Protein AF-A0A3D5YIK4-F1 (afdb_monomer)

Foldseek 3Di:
DLQLDLVVQLVVLVVCVVVVHFPLVLLVVLLVLLCAWQNPQDPCLNVLSVVLSVVCVVPPPDVSSVSSSVSSNVSSPHDTDRVSVVVVVVVVVCCVVVPDDDDDQVPDDDQDPVNVPD

pLDDT: mean 91.27, std 10.56, range [52.0, 98.12]

Mean predicted aligned error: 6.18 Å

Solvent-accessible surface area (backbone atoms only — not comparable to full-atom values): 6650 Å² total; per-residue (Å²): 55,92,86,45,41,30,68,66,38,43,53,50,52,52,53,41,51,76,69,69,50,58,67,66,59,55,34,54,52,52,34,49,43,25,46,38,45,19,19,85,65,40,72,58,46,44,54,53,31,51,53,40,39,53,47,34,72,72,66,32,84,79,75,28,57,60,51,55,41,53,50,41,43,48,58,9,71,47,57,73,31,44,62,60,44,52,51,55,52,52,54,53,50,46,45,72,72,66,53,88,70,80,80,58,70,94,76,46,86,77,75,51,87,89,50,76,91,115

Radius of gyration: 20.59 Å; Cα contacts (8 Å, |Δi|>4): 119; chains: 1; bounding box: 53×34×49 Å

Sequence (118 aa):
MRDSNGDAACYRIQRMLAGGEDPLYIARRLLRFASEDIGPADNNALLLANQVYDAVSKVGMPECDIFLIQLALYLAKAPKNNITYKISLETKADIQKYGNLPVPMDIRNAPTKFMEGL

Secondary structure (DSSP, 8-state):
-TTS-SHHHHHHHHHHHHTT--HHHHHHHHHHHIIIIIGGG-THHHHHHHHHHHHHHHH-TTTTHHHHHHHHHHHHHSPP--HHHHHHHHHHHHHHHH-SPPPPGGGSSS--GGGTT-

Nearest PDB structures (foldseek):
  3pvs-assembly1_D  TM=9.529E-01  e=1.182E-07  Escherichia coli
  3pvs-assembly1_C  TM=9.510E-01  e=2.609E-07  Escherichia coli
  3pvs-assembly1_B  TM=9.489E-01  e=6.825E-07  Escherichia coli
  3pvs-assembly1_A  TM=9.412E-01  e=6.450E-07  Escherichia coli
  3bge-assembly1_A  TM=9.066E-01  e=5.443E-07  Haemophilus influenzae 86-028NP

Structure (mmCIF, N/CA/C/O backbone):
data_AF-A0A3D5YIK4-F1
#
_entry.id   AF-A0A3D5YIK4-F1
#
loop_
_atom_site.group_PDB
_atom_site.id
_atom_site.type_symbol
_atom_site.label_atom_id
_atom_site.label_alt_id
_atom_site.label_comp_id
_atom_site.label_asym_id
_atom_site.label_entity_id
_atom_site.label_seq_id
_atom_site.pdbx_PDB_ins_code
_atom_site.Cartn_x
_atom_site.Cartn_y
_atom_site.Cartn_z
_atom_site.occupancy
_atom_site.B_iso_or_equiv
_atom_site.auth_seq_id
_atom_site.auth_comp_id
_atom_site.auth_asym_id
_atom_site.auth_atom_id
_atom_site.pdbx_PDB_model_num
ATOM 1 N N . MET A 1 1 ? 10.299 -7.581 2.320 1.00 64.81 1 MET A N 1
ATOM 2 C CA . MET A 1 1 ? 9.690 -6.316 2.800 1.00 64.81 1 MET A CA 1
ATOM 3 C C . MET A 1 1 ? 9.245 -6.398 4.252 1.00 64.81 1 MET A C 1
ATOM 5 O O . MET A 1 1 ? 9.749 -5.599 5.025 1.00 64.81 1 MET A O 1
ATOM 9 N N . ARG A 1 2 ? 8.355 -7.327 4.649 1.00 73.56 2 ARG A N 1
ATOM 10 C CA . ARG A 1 2 ? 7.923 -7.458 6.059 1.00 73.56 2 ARG A CA 1
ATOM 11 C C . ARG A 1 2 ? 9.090 -7.797 6.996 1.00 73.56 2 ARG A C 1
ATOM 13 O O . ARG A 1 2 ? 9.306 -7.078 7.958 1.00 73.56 2 ARG A O 1
ATOM 20 N N . ASP A 1 3 ? 9.931 -8.752 6.601 1.00 81.06 3 ASP A N 1
ATOM 21 C CA . ASP A 1 3 ? 11.166 -9.107 7.327 1.00 81.06 3 ASP A CA 1
ATOM 22 C C . ASP A 1 3 ? 12.352 -8.182 6.991 1.00 81.06 3 ASP A C 1
ATOM 24 O O . ASP A 1 3 ? 13.509 -8.584 7.066 1.00 81.06 3 ASP A O 1
ATOM 28 N N . SER A 1 4 ? 12.076 -6.972 6.491 1.00 82.69 4 SER A N 1
ATOM 29 C CA . SER A 1 4 ? 13.069 -5.958 6.091 1.00 82.69 4 SER A CA 1
ATOM 30 C C . SER A 1 4 ? 14.127 -6.397 5.064 1.00 82.69 4 SER A C 1
ATOM 32 O O . SER A 1 4 ? 15.053 -5.651 4.765 1.00 82.69 4 SER A O 1
ATOM 34 N N . ASN A 1 5 ? 13.964 -7.564 4.437 1.00 89.44 5 ASN A N 1
ATOM 35 C CA . ASN A 1 5 ? 14.805 -7.993 3.324 1.00 89.44 5 ASN A CA 1
ATOM 36 C C . ASN A 1 5 ? 14.349 -7.310 2.018 1.00 89.44 5 ASN A C 1
ATOM 38 O O . ASN A 1 5 ? 13.257 -7.602 1.503 1.00 89.44 5 ASN A O 1
ATOM 42 N N . GLY A 1 6 ? 15.160 -6.359 1.543 1.00 90.50 6 GLY A N 1
ATOM 43 C CA . GLY A 1 6 ? 14.956 -5.619 0.295 1.00 90.50 6 GLY A CA 1
ATOM 44 C C . GLY A 1 6 ? 15.300 -6.443 -0.944 1.00 90.50 6 GLY A C 1
ATOM 45 O O . GLY A 1 6 ? 14.509 -6.475 -1.882 1.00 90.50 6 GLY A O 1
ATOM 46 N N . ASP A 1 7 ? 16.397 -7.197 -0.914 1.00 91.94 7 ASP A N 1
ATOM 47 C CA . ASP A 1 7 ? 16.868 -7.991 -2.057 1.00 91.94 7 ASP A CA 1
ATOM 48 C C . ASP A 1 7 ? 15.838 -9.046 -2.478 1.00 91.94 7 ASP A C 1
ATOM 50 O O . ASP A 1 7 ? 15.476 -9.161 -3.651 1.00 91.94 7 ASP A O 1
ATOM 54 N N . ALA A 1 8 ? 15.270 -9.759 -1.501 1.00 93.06 8 ALA A N 1
ATOM 55 C CA . ALA A 1 8 ? 14.208 -10.731 -1.741 1.00 93.06 8 ALA A CA 1
ATOM 56 C C . ALA A 1 8 ? 12.930 -10.082 -2.306 1.00 93.06 8 ALA A C 1
ATOM 58 O O . ALA A 1 8 ? 12.184 -10.724 -3.050 1.00 93.06 8 ALA A O 1
ATOM 59 N N . ALA A 1 9 ? 12.656 -8.820 -1.955 1.00 93.94 9 ALA A N 1
ATOM 60 C CA . ALA A 1 9 ? 11.519 -8.080 -2.494 1.00 93.94 9 ALA A CA 1
ATOM 61 C C . ALA A 1 9 ? 11.745 -7.710 -3.964 1.00 93.94 9 ALA A C 1
ATOM 63 O O . ALA A 1 9 ? 10.887 -7.999 -4.796 1.00 93.94 9 ALA A O 1
ATOM 64 N N . CYS A 1 10 ? 12.916 -7.154 -4.284 1.00 95.12 10 CYS A N 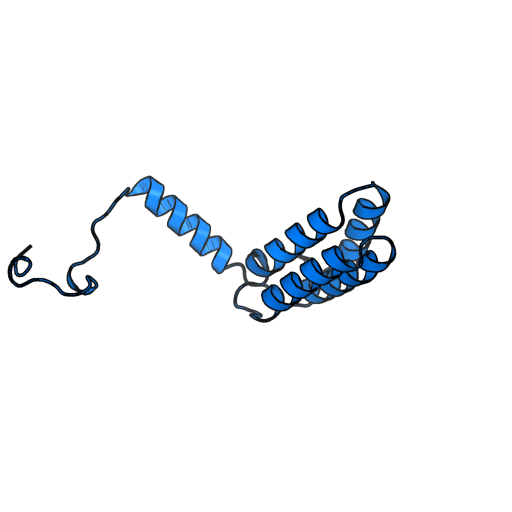1
ATOM 65 C CA . CYS A 1 10 ? 13.308 -6.812 -5.650 1.00 95.12 10 CYS A CA 1
ATOM 66 C C . CYS A 1 10 ? 13.294 -8.045 -6.558 1.00 95.12 10 CYS A C 1
ATOM 68 O O . CYS A 1 10 ? 12.717 -8.008 -7.644 1.00 95.12 10 CYS A O 1
ATOM 70 N N . TYR A 1 11 ? 13.840 -9.169 -6.079 1.00 95.50 11 TYR A N 1
ATOM 71 C CA . TYR A 1 11 ? 13.818 -10.432 -6.813 1.00 95.50 11 TYR A CA 1
ATOM 72 C C . TYR A 1 11 ? 12.390 -10.894 -7.130 1.00 95.50 11 TYR A C 1
ATOM 74 O O . TYR A 1 11 ? 12.091 -11.271 -8.262 1.00 95.50 11 TYR A O 1
ATOM 82 N N . ARG A 1 12 ? 11.477 -10.839 -6.150 1.00 94.62 12 ARG A N 1
ATOM 83 C CA . ARG A 1 12 ? 10.073 -11.222 -6.357 1.00 94.62 12 ARG A CA 1
ATOM 84 C C . ARG A 1 12 ? 9.356 -10.312 -7.350 1.00 94.62 12 ARG A C 1
ATOM 86 O O . ARG A 1 12 ? 8.617 -10.829 -8.180 1.00 94.62 12 ARG A O 1
ATOM 93 N N . ILE A 1 13 ? 9.588 -9.002 -7.290 1.00 95.81 13 ILE A N 1
ATOM 94 C CA . ILE A 1 13 ? 9.007 -8.043 -8.241 1.00 95.81 13 ILE A CA 1
ATOM 95 C C . ILE A 1 13 ? 9.467 -8.365 -9.659 1.00 95.81 13 ILE A C 1
ATOM 97 O O . ILE A 1 13 ? 8.627 -8.539 -10.537 1.00 95.81 13 ILE A O 1
ATOM 101 N N . GLN A 1 14 ? 10.773 -8.549 -9.867 1.00 96.62 14 GLN A N 1
ATOM 102 C CA . GLN A 1 14 ? 11.290 -8.884 -11.193 1.00 96.62 14 GLN A CA 1
ATOM 103 C C . GLN A 1 14 ? 10.769 -10.235 -11.699 1.00 96.62 14 GLN A C 1
ATOM 105 O O . GLN A 1 14 ? 10.437 -10.378 -12.872 1.00 96.62 14 GLN A O 1
ATOM 110 N N . ARG A 1 15 ? 10.604 -11.226 -10.812 1.00 96.88 15 ARG A N 1
ATOM 111 C CA . ARG A 1 15 ? 9.970 -12.507 -11.165 1.00 96.88 15 ARG A CA 1
ATOM 112 C C . ARG A 1 15 ? 8.504 -12.358 -11.573 1.00 96.88 15 ARG A C 1
ATOM 114 O O . ARG A 1 15 ? 8.076 -13.079 -12.467 1.00 96.88 15 ARG A O 1
ATOM 121 N N . MET A 1 16 ? 7.748 -11.467 -10.932 1.00 96.06 16 MET A N 1
ATOM 122 C CA . MET A 1 16 ? 6.359 -11.184 -11.308 1.00 96.06 16 MET A CA 1
ATOM 123 C C . MET A 1 16 ? 6.288 -10.499 -12.676 1.00 96.06 16 MET A C 1
ATOM 125 O O . MET A 1 16 ? 5.542 -10.956 -13.536 1.00 96.06 16 MET A O 1
ATOM 129 N N . LEU A 1 17 ? 7.119 -9.478 -12.907 1.00 96.19 17 LEU A N 1
ATOM 130 C CA . LEU A 1 17 ? 7.187 -8.772 -14.192 1.00 96.19 17 LEU A CA 1
ATOM 131 C C . LEU A 1 17 ? 7.587 -9.713 -15.337 1.00 96.19 17 LEU A C 1
ATOM 133 O O . LEU A 1 17 ? 6.920 -9.755 -16.366 1.00 96.19 17 LEU A O 1
ATOM 137 N N . ALA A 1 18 ? 8.614 -10.543 -15.133 1.00 96.31 18 ALA A N 1
ATOM 138 C CA . ALA A 1 18 ? 9.019 -11.559 -16.106 1.00 96.31 18 ALA A CA 1
ATOM 139 C C . ALA A 1 18 ? 7.938 -12.631 -16.343 1.00 96.31 18 ALA A C 1
ATOM 141 O O . ALA A 1 18 ? 7.903 -13.249 -17.404 1.00 96.31 18 ALA A O 1
ATOM 142 N N . GLY A 1 19 ? 7.061 -12.857 -15.361 1.00 96.06 19 GLY A N 1
ATOM 143 C CA . GLY A 1 19 ? 5.902 -13.742 -15.470 1.00 96.06 19 GLY A CA 1
ATOM 144 C C . GLY A 1 19 ? 4.709 -13.137 -16.217 1.00 96.06 19 GLY A C 1
ATOM 145 O O . GLY A 1 19 ? 3.707 -13.828 -16.375 1.00 96.06 19 GLY A O 1
ATOM 146 N N . GLY A 1 20 ? 4.798 -11.881 -16.668 1.00 94.25 20 GLY A N 1
ATOM 147 C CA . GLY A 1 20 ? 3.720 -11.186 -17.376 1.00 94.25 20 GLY A CA 1
ATOM 148 C C . GLY A 1 20 ? 2.655 -10.572 -16.464 1.00 94.25 20 GLY A C 1
ATOM 149 O O . GLY A 1 20 ? 1.571 -10.242 -16.940 1.00 94.25 20 GLY A O 1
ATOM 150 N N . GLU A 1 21 ? 2.934 -10.424 -15.165 1.00 96.38 21 GLU A N 1
ATOM 151 C CA . GLU A 1 21 ? 2.038 -9.712 -14.249 1.00 96.38 21 GLU A CA 1
ATOM 152 C C . GLU A 1 21 ? 1.954 -8.221 -14.594 1.00 96.38 21 GLU A C 1
ATOM 154 O O . GLU A 1 21 ? 2.946 -7.589 -14.960 1.00 96.38 21 GLU A O 1
ATOM 159 N N . ASP A 1 22 ? 0.769 -7.641 -14.401 1.00 96.44 22 ASP A N 1
ATOM 160 C CA . ASP A 1 22 ? 0.533 -6.208 -14.583 1.00 96.44 22 ASP A CA 1
ATOM 161 C C . ASP A 1 22 ? 1.384 -5.385 -13.581 1.00 96.44 22 ASP A C 1
ATOM 163 O O . ASP A 1 22 ? 1.237 -5.549 -12.362 1.00 96.44 22 ASP A O 1
ATOM 167 N N . PRO A 1 23 ? 2.242 -4.451 -14.037 1.00 96.69 23 PRO A N 1
ATOM 168 C CA . PRO A 1 23 ? 3.008 -3.569 -13.156 1.00 96.69 23 PRO A CA 1
ATOM 169 C C . PRO A 1 23 ? 2.129 -2.781 -12.178 1.00 96.69 23 PRO A C 1
ATOM 171 O O . PRO A 1 23 ? 2.510 -2.577 -11.020 1.00 96.69 23 PRO A O 1
ATOM 174 N N . LEU A 1 24 ? 0.922 -2.382 -12.597 1.00 97.12 24 LEU A N 1
ATOM 175 C CA . LEU A 1 24 ? -0.014 -1.677 -11.723 1.00 97.12 24 LEU A CA 1
ATOM 176 C C . LEU A 1 24 ? -0.554 -2.591 -10.622 1.00 97.12 24 LEU A C 1
ATOM 178 O O . LEU A 1 24 ? -0.841 -2.121 -9.519 1.00 97.12 24 LEU A O 1
ATOM 182 N N . TYR A 1 25 ? -0.656 -3.899 -10.866 1.00 97.19 25 TYR A N 1
ATOM 183 C CA . TYR A 1 25 ? -1.003 -4.864 -9.824 1.00 97.19 25 TYR A CA 1
ATOM 184 C C . TYR A 1 25 ? 0.078 -4.935 -8.744 1.00 97.19 25 TYR A C 1
ATOM 186 O O . TYR A 1 25 ? -0.241 -4.901 -7.550 1.00 97.19 25 TYR A O 1
ATOM 194 N N . ILE A 1 26 ? 1.351 -4.945 -9.141 1.00 97.38 26 ILE A N 1
ATOM 195 C CA . ILE A 1 26 ? 2.476 -4.895 -8.202 1.00 97.38 26 ILE A CA 1
ATOM 196 C C . ILE A 1 26 ? 2.447 -3.578 -7.416 1.00 97.38 26 ILE A C 1
ATOM 198 O O . ILE A 1 26 ? 2.512 -3.600 -6.185 1.00 97.38 26 ILE A O 1
ATOM 202 N N . ALA A 1 27 ? 2.259 -2.442 -8.095 1.00 97.62 27 ALA A N 1
ATOM 203 C CA . ALA A 1 27 ? 2.170 -1.130 -7.456 1.00 97.62 27 ALA A CA 1
ATOM 204 C C . ALA A 1 27 ? 1.033 -1.059 -6.415 1.00 97.62 27 ALA A C 1
ATOM 206 O O . ALA A 1 27 ? 1.257 -0.596 -5.296 1.00 97.62 27 ALA A O 1
ATOM 207 N N . ARG A 1 28 ? -0.160 -1.603 -6.716 1.00 97.88 28 ARG A N 1
ATOM 208 C CA . ARG A 1 28 ? -1.280 -1.699 -5.753 1.00 97.88 28 ARG A CA 1
ATOM 209 C C . ARG A 1 28 ? -0.898 -2.484 -4.498 1.00 97.88 28 ARG A C 1
ATOM 211 O O . ARG A 1 28 ? -1.275 -2.102 -3.390 1.00 97.88 28 ARG A O 1
ATOM 218 N N . ARG A 1 29 ? -0.135 -3.572 -4.648 1.00 97.31 29 ARG A N 1
ATOM 219 C CA . ARG A 1 29 ? 0.340 -4.371 -3.507 1.00 97.31 29 ARG A CA 1
ATOM 220 C C . ARG A 1 29 ? 1.361 -3.618 -2.658 1.00 97.31 29 ARG A C 1
ATOM 222 O O . ARG A 1 29 ? 1.281 -3.691 -1.434 1.00 97.31 29 ARG A O 1
ATOM 229 N N . LEU A 1 30 ? 2.273 -2.871 -3.278 1.00 97.12 30 LEU A N 1
ATOM 230 C CA . LEU A 1 30 ? 3.223 -2.014 -2.558 1.00 97.12 30 LEU A CA 1
ATOM 231 C C . LEU A 1 30 ? 2.507 -0.879 -1.810 1.00 97.12 30 LEU A C 1
ATOM 233 O O . LEU A 1 30 ? 2.825 -0.603 -0.656 1.00 97.12 30 LEU A O 1
ATOM 237 N N . LEU A 1 31 ? 1.485 -0.284 -2.423 1.00 97.00 31 LEU A N 1
ATOM 238 C CA . LEU A 1 31 ? 0.651 0.74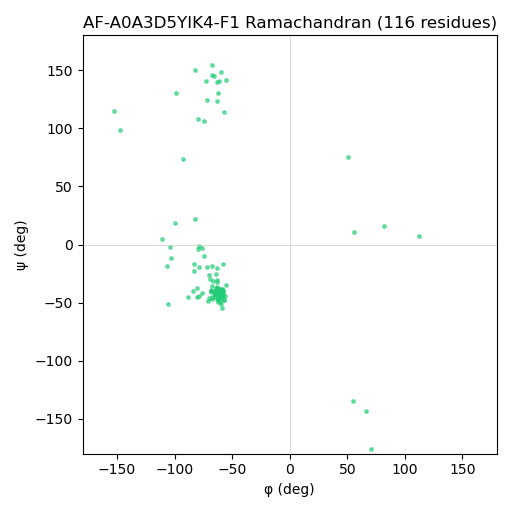9 -1.810 1.00 97.00 31 LEU A CA 1
ATOM 239 C C . LEU A 1 31 ? -0.127 0.224 -0.599 1.00 97.00 31 LEU A C 1
ATOM 241 O O . LEU A 1 31 ? -0.158 0.866 0.452 1.00 97.00 31 LEU A O 1
ATOM 245 N N . ARG A 1 32 ? -0.683 -0.988 -0.700 1.00 96.44 32 ARG A N 1
ATOM 246 C CA . ARG A 1 32 ? -1.291 -1.670 0.446 1.00 96.44 32 ARG A CA 1
ATOM 247 C C . ARG A 1 32 ? -0.271 -1.926 1.557 1.00 96.44 32 ARG A C 1
ATOM 249 O O . ARG A 1 32 ? -0.572 -1.638 2.711 1.00 96.44 32 ARG A O 1
ATOM 256 N N . PHE A 1 33 ? 0.921 -2.416 1.215 1.00 96.50 33 PHE A N 1
ATOM 257 C CA . PHE A 1 33 ? 1.996 -2.665 2.180 1.00 96.50 33 PHE A CA 1
ATOM 258 C C . PHE A 1 33 ? 2.399 -1.387 2.932 1.00 96.50 33 PHE A C 1
ATOM 260 O O . PHE A 1 33 ? 2.578 -1.423 4.147 1.00 96.50 33 PHE A O 1
ATOM 267 N N . ALA A 1 34 ? 2.476 -0.245 2.240 1.00 97.00 34 ALA A N 1
ATOM 268 C CA . ALA A 1 34 ? 2.782 1.041 2.865 1.00 97.00 34 ALA A CA 1
ATOM 269 C C . ALA A 1 34 ? 1.772 1.424 3.963 1.00 97.00 34 ALA A C 1
ATOM 271 O O . ALA 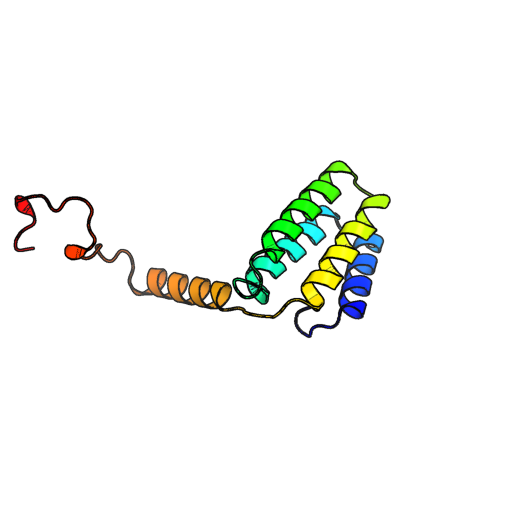A 1 34 ? 2.154 1.925 5.015 1.00 97.00 34 ALA A O 1
ATOM 272 N N . SER A 1 35 ? 0.483 1.143 3.766 1.00 95.50 35 SER A N 1
ATOM 273 C CA . SER A 1 35 ? -0.538 1.413 4.787 1.00 95.50 35 SER A CA 1
ATOM 274 C C . SER A 1 35 ? -0.603 0.337 5.881 1.00 95.50 35 SER A C 1
ATOM 276 O O . SER A 1 35 ? -0.821 0.663 7.046 1.00 95.50 35 SER A O 1
ATOM 278 N N . GLU A 1 36 ? -0.425 -0.935 5.515 1.00 95.75 36 GLU A N 1
ATOM 279 C CA . GLU A 1 36 ? -0.624 -2.086 6.405 1.00 95.75 36 GLU A CA 1
ATOM 280 C C . GLU A 1 36 ? 0.561 -2.348 7.339 1.00 95.75 36 GLU A C 1
ATOM 282 O O . GLU A 1 36 ? 0.355 -2.613 8.521 1.00 95.75 36 GLU A O 1
ATOM 287 N N . ASP A 1 37 ? 1.785 -2.304 6.809 1.00 95.50 37 ASP A N 1
ATOM 288 C CA . ASP A 1 37 ? 2.993 -2.758 7.505 1.00 95.50 37 ASP A CA 1
ATOM 289 C C . ASP A 1 37 ? 3.897 -1.613 7.974 1.00 95.50 37 ASP A C 1
ATOM 291 O O . ASP A 1 37 ? 4.738 -1.824 8.848 1.00 95.50 37 ASP A O 1
ATOM 295 N N . ILE A 1 38 ? 3.742 -0.412 7.412 1.00 96.12 38 ILE A N 1
ATOM 296 C CA . ILE A 1 38 ? 4.469 0.797 7.834 1.00 96.12 38 ILE A CA 1
ATOM 297 C C . ILE A 1 38 ? 3.533 1.721 8.611 1.00 96.12 38 ILE A C 1
ATOM 299 O O . ILE A 1 38 ? 3.851 2.122 9.731 1.00 96.12 38 ILE A O 1
ATOM 303 N N . GLY A 1 39 ? 2.363 2.023 8.039 1.00 93.12 39 GLY A N 1
ATOM 304 C CA . GLY A 1 39 ? 1.315 2.778 8.716 1.00 93.12 39 GLY A CA 1
ATOM 305 C C . GLY A 1 39 ? 1.824 4.126 9.255 1.00 93.12 39 GLY A C 1
ATOM 306 O O . GLY A 1 39 ? 2.546 4.828 8.549 1.00 93.12 39 GLY A O 1
ATOM 307 N N . PRO A 1 40 ? 1.484 4.503 10.501 1.00 93.88 40 PRO A N 1
ATOM 308 C CA . PRO A 1 40 ? 1.848 5.802 11.062 1.00 93.88 40 PRO A CA 1
ATOM 309 C C . PRO A 1 40 ? 3.318 5.898 11.498 1.00 93.88 40 PRO A C 1
ATOM 311 O O . PRO A 1 40 ? 3.736 6.954 11.965 1.00 93.88 40 PRO A O 1
ATOM 314 N N . ALA A 1 41 ? 4.109 4.820 11.392 1.00 94.94 41 ALA A N 1
ATOM 315 C CA . ALA A 1 41 ? 5.537 4.895 11.705 1.00 94.94 41 ALA A CA 1
ATOM 316 C C . ALA A 1 41 ? 6.318 5.714 10.670 1.00 94.94 41 ALA A C 1
ATOM 318 O O . ALA A 1 41 ? 7.347 6.295 11.005 1.00 94.94 41 ALA A O 1
ATOM 319 N N . ASP A 1 42 ? 5.821 5.779 9.436 1.00 95.69 42 ASP A N 1
ATOM 320 C CA . ASP A 1 42 ? 6.310 6.694 8.414 1.00 95.69 42 ASP A CA 1
ATOM 321 C C . ASP A 1 42 ? 5.160 7.118 7.492 1.00 95.69 42 ASP A C 1
ATOM 323 O O . ASP A 1 42 ? 4.789 6.429 6.539 1.00 95.69 42 ASP A O 1
ATOM 327 N N . ASN A 1 43 ? 4.618 8.304 7.772 1.00 91.44 43 ASN A N 1
ATOM 328 C CA . ASN A 1 43 ? 3.495 8.877 7.031 1.00 91.44 43 ASN A CA 1
ATOM 329 C C . ASN A 1 43 ? 3.822 9.166 5.554 1.00 91.44 43 ASN A C 1
ATOM 331 O O . ASN A 1 43 ? 2.905 9.265 4.737 1.00 91.44 43 ASN A O 1
ATOM 335 N N . ASN A 1 44 ? 5.103 9.271 5.182 1.00 96.19 44 ASN A N 1
ATOM 336 C CA . ASN A 1 44 ? 5.497 9.530 3.797 1.00 96.19 44 ASN A CA 1
ATOM 337 C C . ASN A 1 44 ? 5.442 8.271 2.924 1.00 96.19 44 ASN A C 1
ATOM 339 O O . ASN A 1 44 ? 5.346 8.390 1.702 1.00 96.19 44 ASN A O 1
ATOM 343 N N . ALA A 1 45 ? 5.451 7.070 3.513 1.00 96.88 45 ALA A N 1
ATOM 344 C CA . ALA A 1 45 ? 5.458 5.819 2.757 1.00 96.88 45 ALA A CA 1
ATOM 345 C C . ALA A 1 45 ? 4.233 5.677 1.841 1.00 96.88 45 ALA A C 1
ATOM 347 O O . ALA A 1 45 ? 4.363 5.271 0.685 1.00 96.88 45 ALA A O 1
ATOM 348 N N . LEU A 1 46 ? 3.045 6.048 2.332 1.00 96.88 46 LEU A N 1
ATOM 349 C CA . LEU A 1 46 ? 1.816 6.000 1.540 1.00 96.88 46 LEU A CA 1
ATOM 350 C C . LEU A 1 46 ? 1.827 7.041 0.412 1.00 96.88 46 LEU A C 1
ATOM 352 O O . LEU A 1 46 ? 1.394 6.743 -0.701 1.00 96.88 46 LEU A O 1
ATOM 356 N N . LEU A 1 47 ? 2.341 8.245 0.679 1.00 97.25 47 LEU A N 1
ATOM 357 C CA . LEU A 1 47 ? 2.474 9.293 -0.332 1.00 97.25 47 LEU A CA 1
ATOM 358 C C . LEU A 1 47 ? 3.417 8.846 -1.455 1.00 97.25 47 LEU A C 1
ATOM 360 O O . LEU A 1 47 ? 3.047 8.904 -2.626 1.00 97.25 47 LEU A O 1
ATOM 364 N N . LEU A 1 48 ? 4.599 8.340 -1.096 1.00 97.81 48 LEU A N 1
ATOM 365 C CA . LEU A 1 48 ? 5.578 7.831 -2.053 1.00 97.81 48 LEU A CA 1
ATOM 366 C C . LEU A 1 48 ? 5.004 6.676 -2.882 1.00 97.81 48 LEU A C 1
ATOM 368 O O . LEU A 1 48 ? 5.178 6.649 -4.097 1.00 97.81 48 LEU A O 1
ATOM 372 N N . ALA A 1 49 ? 4.277 5.750 -2.251 1.00 97.75 49 ALA A N 1
ATOM 373 C CA . ALA A 1 49 ? 3.656 4.638 -2.960 1.00 97.75 49 ALA A CA 1
ATOM 374 C C . ALA A 1 49 ? 2.600 5.093 -3.984 1.00 97.75 49 ALA A C 1
ATOM 376 O O . ALA A 1 49 ? 2.538 4.524 -5.073 1.00 97.75 49 ALA A O 1
ATOM 377 N N . ASN A 1 50 ? 1.810 6.130 -3.677 1.00 97.81 50 ASN A N 1
ATOM 378 C CA . ASN A 1 50 ? 0.880 6.732 -4.642 1.00 97.81 50 ASN A CA 1
ATOM 379 C C . ASN A 1 50 ? 1.626 7.382 -5.815 1.00 97.81 50 ASN A C 1
ATOM 381 O O . ASN A 1 50 ? 1.276 7.144 -6.966 1.00 97.81 50 ASN A O 1
ATOM 385 N N . GLN A 1 51 ? 2.692 8.141 -5.541 1.00 98.12 51 GLN A N 1
ATOM 386 C CA . GLN A 1 51 ? 3.496 8.759 -6.604 1.00 98.12 51 GLN A CA 1
ATOM 387 C C . GLN A 1 51 ? 4.129 7.712 -7.529 1.00 98.12 51 GLN A C 1
ATOM 389 O O . GLN A 1 51 ? 4.161 7.891 -8.744 1.00 98.12 51 GLN A O 1
ATOM 394 N N . VAL A 1 52 ? 4.589 6.592 -6.970 1.00 97.88 52 VAL A N 1
ATOM 395 C CA . VAL A 1 52 ? 5.122 5.470 -7.751 1.00 97.88 52 VAL A CA 1
ATOM 396 C C . VAL A 1 52 ? 4.024 4.783 -8.559 1.00 97.88 52 VAL A C 1
ATOM 398 O O . VAL A 1 52 ? 4.259 4.462 -9.718 1.00 97.88 52 VAL A O 1
ATOM 401 N N . TYR A 1 53 ? 2.824 4.592 -8.003 1.00 98.00 53 TYR A N 1
ATOM 402 C CA . TYR A 1 53 ? 1.683 4.069 -8.761 1.00 98.00 53 TYR A CA 1
ATOM 403 C C . TYR A 1 53 ? 1.374 4.941 -9.987 1.00 98.00 53 TYR A C 1
ATOM 405 O O . TYR A 1 53 ? 1.270 4.430 -11.103 1.00 98.00 53 TYR A O 1
ATOM 413 N N . ASP A 1 54 ? 1.313 6.260 -9.798 1.00 98.00 54 ASP A N 1
ATOM 414 C CA . ASP A 1 54 ? 1.084 7.212 -10.884 1.00 98.00 54 ASP A CA 1
ATOM 415 C C . ASP A 1 54 ? 2.221 7.195 -11.912 1.00 98.00 54 ASP A C 1
ATOM 417 O O . ASP A 1 54 ? 1.965 7.248 -13.115 1.00 98.00 54 ASP A O 1
ATOM 421 N N . ALA A 1 55 ? 3.477 7.108 -11.465 1.00 97.75 55 ALA A N 1
ATOM 422 C CA . ALA A 1 55 ? 4.636 7.008 -12.349 1.00 97.75 55 ALA A CA 1
ATOM 423 C C . ALA A 1 55 ? 4.592 5.728 -13.196 1.00 97.75 55 ALA A C 1
ATOM 425 O O . ALA A 1 55 ? 4.782 5.790 -14.410 1.00 97.75 55 ALA A O 1
ATOM 426 N N . VAL A 1 56 ? 4.261 4.586 -12.586 1.00 97.38 56 VAL A N 1
ATOM 427 C CA . VAL A 1 56 ? 4.093 3.304 -13.286 1.00 97.38 56 VAL A CA 1
ATOM 428 C C . VAL A 1 56 ? 2.968 3.394 -14.315 1.00 97.38 56 VAL A C 1
ATOM 430 O O . VAL A 1 56 ? 3.147 2.944 -15.443 1.00 97.38 56 VAL A O 1
ATOM 433 N N . SER A 1 57 ? 1.843 4.031 -13.974 1.00 96.00 57 SER A N 1
ATOM 434 C CA . SER A 1 57 ? 0.723 4.213 -14.905 1.00 96.00 57 SER A CA 1
ATOM 435 C C . SER A 1 57 ? 1.045 5.134 -16.080 1.00 96.00 57 SER A C 1
ATOM 437 O O . SER A 1 57 ? 0.456 4.967 -17.144 1.00 96.00 57 SER A O 1
ATOM 439 N N . LYS A 1 58 ? 1.912 6.131 -15.884 1.00 97.44 58 LYS A N 1
ATOM 440 C CA . LYS A 1 58 ? 2.272 7.111 -16.920 1.00 97.44 58 LYS A CA 1
ATOM 441 C C . LYS A 1 58 ? 3.366 6.599 -17.849 1.00 97.44 58 LYS A C 1
ATOM 443 O O . LYS A 1 58 ? 3.309 6.872 -19.041 1.00 97.44 58 LYS A O 1
ATOM 448 N N . VAL A 1 59 ? 4.366 5.913 -17.297 1.00 97.00 59 VAL A N 1
ATOM 449 C CA . VAL A 1 59 ? 5.544 5.460 -18.048 1.00 97.00 59 VAL A CA 1
ATOM 450 C C . VAL A 1 59 ? 5.311 4.084 -18.669 1.00 97.00 59 VAL A C 1
ATOM 452 O O . VAL A 1 59 ? 5.590 3.898 -19.846 1.00 97.00 59 VAL A O 1
ATOM 455 N N . GLY A 1 60 ? 4.744 3.139 -17.914 1.00 92.94 60 GLY A N 1
ATOM 456 C CA . GLY A 1 60 ? 4.556 1.764 -18.375 1.00 92.94 60 GLY A CA 1
ATOM 457 C C . GLY A 1 60 ? 5.859 0.962 -18.490 1.00 92.94 60 GLY A C 1
ATOM 458 O O . GLY A 1 60 ? 6.935 1.398 -18.082 1.00 92.94 60 GLY A O 1
ATOM 459 N N . MET A 1 61 ? 5.745 -0.272 -18.982 1.00 92.81 61 MET A N 1
ATOM 460 C CA . MET A 1 61 ? 6.897 -1.153 -19.210 1.00 92.81 61 MET A CA 1
ATOM 461 C C . MET A 1 61 ? 7.589 -0.838 -20.542 1.00 92.81 61 MET A C 1
ATOM 463 O O . MET A 1 61 ? 6.887 -0.518 -21.504 1.00 92.81 61 MET A O 1
ATOM 467 N N . PRO A 1 62 ? 8.916 -1.061 -20.635 1.00 94.06 62 PRO A N 1
ATOM 468 C CA . PRO A 1 62 ? 9.790 -1.676 -19.621 1.00 94.06 62 PRO A CA 1
ATOM 469 C C . PRO A 1 62 ? 10.310 -0.746 -18.513 1.00 94.06 62 PRO A C 1
ATOM 471 O O . PRO A 1 62 ? 10.742 -1.242 -17.480 1.00 94.06 62 PRO A O 1
ATOM 474 N N . GLU A 1 63 ? 10.257 0.571 -18.681 1.00 95.00 63 GLU A N 1
ATOM 475 C CA . GLU A 1 63 ? 10.994 1.530 -17.844 1.00 95.00 63 GLU A CA 1
ATOM 476 C C . GLU A 1 63 ? 10.437 1.682 -16.418 1.00 95.00 63 GLU A C 1
ATOM 478 O O . GLU A 1 63 ? 11.130 2.171 -15.523 1.00 95.00 63 GLU A O 1
ATOM 483 N N . CYS A 1 64 ? 9.185 1.281 -16.174 1.00 95.69 64 CYS A N 1
ATOM 484 C CA . CYS A 1 64 ? 8.567 1.416 -14.856 1.00 95.69 64 CYS A CA 1
ATOM 485 C C . CYS A 1 64 ? 9.059 0.417 -13.794 1.00 95.69 64 CYS A C 1
ATOM 487 O O . CYS A 1 64 ? 8.744 0.590 -12.610 1.00 95.69 64 CYS A O 1
ATOM 489 N N . ASP A 1 65 ? 9.829 -0.607 -14.173 1.00 96.00 65 ASP A N 1
ATOM 490 C CA . ASP A 1 65 ? 10.332 -1.629 -13.250 1.00 96.00 65 ASP A CA 1
ATOM 491 C C . ASP A 1 65 ? 11.223 -1.028 -12.145 1.00 96.00 65 ASP A C 1
ATOM 493 O O . ASP A 1 65 ? 11.102 -1.384 -10.966 1.00 96.00 65 ASP A O 1
ATOM 497 N N . ILE A 1 66 ? 12.041 -0.033 -12.498 1.00 96.75 66 ILE A N 1
ATOM 498 C CA . ILE A 1 66 ? 12.918 0.698 -11.580 1.00 96.75 66 ILE A CA 1
ATOM 499 C C . ILE A 1 66 ? 12.107 1.419 -10.496 1.00 96.75 66 ILE A C 1
ATOM 501 O O . ILE A 1 66 ? 12.509 1.405 -9.329 1.00 96.75 66 ILE A O 1
ATOM 505 N N . PHE A 1 67 ? 10.947 1.999 -10.827 1.00 97.62 67 PHE A N 1
ATOM 506 C CA . PHE A 1 67 ? 10.104 2.688 -9.840 1.00 97.62 67 PHE A CA 1
ATOM 507 C C . PHE A 1 67 ? 9.558 1.716 -8.787 1.00 97.62 67 PHE A C 1
ATOM 509 O O . PHE A 1 67 ? 9.549 2.024 -7.591 1.00 97.62 67 PHE A O 1
ATOM 516 N N . LEU A 1 68 ? 9.152 0.515 -9.214 1.00 97.06 68 LEU A N 1
ATOM 517 C CA . LEU A 1 68 ? 8.681 -0.540 -8.314 1.00 97.06 68 LEU A CA 1
ATOM 518 C C . LEU A 1 68 ? 9.804 -1.028 -7.390 1.00 97.06 68 LEU A C 1
ATOM 520 O O . LEU A 1 68 ? 9.585 -1.205 -6.189 1.00 97.06 68 LEU A O 1
ATOM 524 N N . ILE A 1 69 ? 11.012 -1.209 -7.930 1.00 96.88 69 ILE A N 1
ATOM 525 C CA . ILE A 1 69 ? 12.199 -1.610 -7.162 1.00 96.88 69 ILE A CA 1
ATOM 526 C C . ILE A 1 69 ? 12.574 -0.543 -6.133 1.00 96.88 69 ILE A C 1
ATOM 528 O O . ILE A 1 69 ? 12.797 -0.866 -4.964 1.00 96.88 69 ILE A O 1
ATOM 532 N N . GLN A 1 70 ? 12.605 0.728 -6.540 1.00 97.00 70 GLN A N 1
ATOM 533 C CA . GLN A 1 70 ? 12.903 1.847 -5.650 1.00 97.00 70 GLN A CA 1
ATOM 534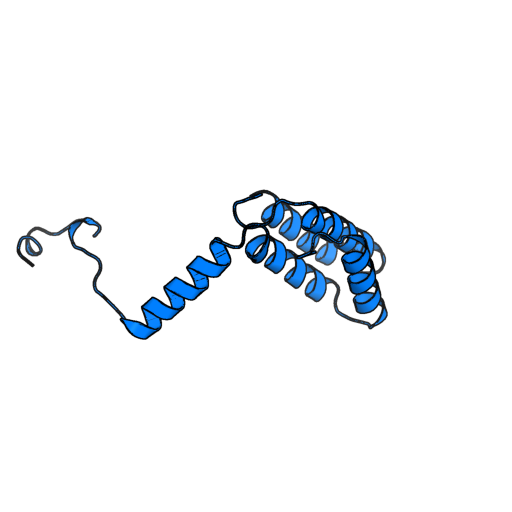 C C . GLN A 1 70 ? 11.931 1.877 -4.466 1.00 97.00 70 GLN A C 1
ATOM 536 O O . GLN A 1 70 ? 12.361 1.969 -3.312 1.00 97.00 70 GLN A O 1
ATOM 541 N N . LEU A 1 71 ? 10.629 1.743 -4.738 1.00 97.62 71 LEU A N 1
ATOM 542 C CA . LEU A 1 71 ? 9.615 1.691 -3.692 1.00 97.62 71 LEU A CA 1
ATOM 543 C C . LEU A 1 71 ? 9.812 0.480 -2.776 1.00 97.62 71 LEU A C 1
ATOM 545 O O . LEU A 1 71 ? 9.775 0.619 -1.558 1.00 97.62 71 LEU A O 1
ATOM 549 N N . ALA A 1 72 ? 10.070 -0.705 -3.325 1.00 97.19 72 ALA A N 1
ATOM 550 C CA . ALA A 1 72 ? 10.269 -1.909 -2.523 1.00 97.19 72 ALA A CA 1
ATOM 551 C C . ALA A 1 72 ? 11.465 -1.800 -1.564 1.00 97.19 72 ALA A C 1
ATOM 553 O O . ALA A 1 72 ? 11.365 -2.219 -0.407 1.00 97.19 72 ALA A O 1
ATOM 554 N N . LEU A 1 73 ? 12.574 -1.203 -2.013 1.00 96.62 73 LEU A N 1
ATOM 555 C CA . LEU A 1 73 ? 13.745 -0.936 -1.173 1.00 96.62 73 LEU A CA 1
ATOM 556 C C . LEU A 1 73 ? 13.435 0.068 -0.061 1.00 96.62 73 LEU A C 1
ATOM 558 O O . LEU A 1 73 ? 13.845 -0.142 1.083 1.00 96.62 73 LEU A O 1
ATOM 562 N N . TYR A 1 74 ? 12.692 1.128 -0.383 1.00 97.00 74 TYR A N 1
ATOM 563 C CA . TYR A 1 74 ? 12.225 2.099 0.602 1.00 97.00 74 TYR A CA 1
ATOM 564 C C . TYR A 1 74 ? 11.368 1.421 1.679 1.00 97.00 74 TYR A C 1
ATOM 566 O O . TYR A 1 74 ? 11.688 1.474 2.866 1.00 97.00 74 TYR A O 1
ATOM 574 N N . LEU A 1 75 ? 10.325 0.696 1.261 1.00 96.44 75 LEU A N 1
ATOM 575 C CA . LEU A 1 75 ? 9.389 0.025 2.165 1.00 96.44 75 LEU A CA 1
ATOM 576 C C . LEU A 1 75 ? 10.078 -1.060 3.010 1.00 96.44 75 LEU A C 1
ATOM 578 O O . LEU A 1 75 ? 9.700 -1.289 4.162 1.00 96.44 75 LEU A O 1
ATOM 582 N N . ALA A 1 76 ? 11.107 -1.726 2.475 1.00 95.94 76 ALA A N 1
ATOM 583 C CA . ALA A 1 76 ? 11.907 -2.689 3.226 1.00 95.94 76 ALA A CA 1
ATOM 584 C C . ALA A 1 76 ? 12.676 -2.029 4.383 1.00 95.94 76 ALA A C 1
ATOM 586 O O . ALA A 1 76 ? 12.688 -2.593 5.477 1.00 95.94 76 ALA A O 1
ATOM 587 N N . LYS A 1 77 ? 13.237 -0.830 4.177 1.00 94.38 77 LYS A N 1
ATOM 588 C CA . LYS A 1 77 ? 14.012 -0.085 5.188 1.00 94.38 77 LYS A CA 1
ATOM 589 C C . LYS A 1 77 ? 13.156 0.722 6.167 1.00 94.38 77 LYS A C 1
ATOM 591 O O . LYS A 1 77 ? 13.622 1.016 7.262 1.00 94.38 77 LYS A O 1
ATOM 596 N N . ALA A 1 78 ? 11.930 1.076 5.787 1.00 95.50 78 ALA A N 1
ATOM 597 C CA . ALA A 1 78 ? 11.034 1.872 6.622 1.00 95.50 78 ALA A CA 1
ATOM 598 C C . ALA A 1 78 ? 10.713 1.191 7.975 1.00 95.50 78 ALA A C 1
ATOM 600 O O . ALA A 1 78 ? 10.642 -0.046 8.035 1.00 95.50 78 ALA A O 1
ATOM 601 N N . PRO A 1 79 ? 10.483 1.959 9.057 1.00 95.06 79 PRO A N 1
ATOM 602 C CA . PRO A 1 79 ? 10.034 1.404 10.331 1.00 95.06 79 PRO A CA 1
ATOM 603 C C . PRO A 1 79 ? 8.675 0.715 10.159 1.00 95.06 79 PRO A C 1
ATOM 605 O O . PRO A 1 79 ? 7.821 1.175 9.404 1.00 95.06 79 PRO A O 1
ATOM 608 N N . LYS A 1 80 ? 8.484 -0.423 10.830 1.00 93.75 80 LYS A N 1
ATOM 609 C CA . LYS A 1 80 ? 7.274 -1.240 10.687 1.00 93.75 80 LYS A CA 1
ATOM 610 C C . LYS A 1 80 ? 6.303 -0.967 11.829 1.00 93.75 80 LYS A C 1
ATOM 612 O O . LYS A 1 80 ? 6.691 -1.023 12.994 1.00 93.75 80 LYS A O 1
ATOM 617 N N . ASN A 1 81 ? 5.043 -0.711 11.496 1.00 93.94 81 ASN A N 1
ATOM 618 C CA . ASN A 1 81 ? 3.958 -0.565 12.456 1.00 93.94 81 ASN A CA 1
ATOM 619 C C . ASN A 1 81 ? 2.621 -0.941 11.807 1.00 93.94 81 ASN A C 1
ATOM 621 O O . ASN A 1 81 ? 2.132 -0.259 10.911 1.00 93.94 81 ASN A O 1
ATOM 625 N N . ASN A 1 82 ? 2.008 -2.013 12.309 1.00 94.50 82 ASN A N 1
ATOM 626 C CA . ASN A 1 82 ? 0.747 -2.544 11.795 1.00 94.50 82 ASN A CA 1
ATOM 627 C C . ASN A 1 82 ? -0.488 -2.132 12.611 1.00 94.50 82 ASN A C 1
ATOM 629 O O . ASN A 1 82 ? -1.535 -2.774 12.508 1.00 94.50 82 ASN A O 1
ATOM 633 N N . ILE A 1 83 ? -0.390 -1.076 13.427 1.00 96.12 83 ILE A N 1
ATOM 634 C CA . ILE A 1 83 ? -1.493 -0.619 14.284 1.00 96.12 83 ILE A CA 1
ATOM 635 C C . ILE A 1 83 ? -2.749 -0.276 13.476 1.00 96.12 83 ILE A C 1
ATOM 637 O O . ILE A 1 83 ? -3.840 -0.695 13.848 1.00 96.12 83 ILE A O 1
ATOM 641 N N . THR A 1 84 ? -2.604 0.384 12.323 1.00 93.81 84 THR A N 1
ATOM 642 C CA . THR A 1 84 ? -3.729 0.721 11.435 1.00 93.81 84 THR A CA 1
ATOM 643 C C . THR A 1 84 ? -4.463 -0.530 10.960 1.00 93.81 84 THR A C 1
ATOM 645 O O . THR A 1 84 ? -5.693 -0.562 10.918 1.00 93.81 84 THR A O 1
ATOM 648 N N . TYR A 1 85 ? -3.715 -1.585 10.631 1.00 94.88 85 TYR A N 1
ATOM 649 C CA . TYR A 1 85 ? -4.293 -2.853 10.206 1.00 94.88 85 TYR A CA 1
ATOM 650 C C . TYR A 1 85 ? -5.040 -3.547 11.348 1.00 94.88 85 TYR A C 1
ATOM 652 O O . TYR A 1 85 ? -6.175 -3.981 11.155 1.00 94.88 85 TYR A O 1
ATOM 660 N N . LYS A 1 86 ? -4.443 -3.590 12.546 1.00 96.38 86 LYS A N 1
ATOM 661 C CA . LYS A 1 86 ? -5.075 -4.166 13.743 1.00 96.38 86 LYS A CA 1
ATOM 662 C C . LYS A 1 86 ? -6.371 -3.448 14.108 1.00 96.38 86 LYS A C 1
ATOM 664 O O . LYS A 1 86 ? -7.404 -4.102 14.189 1.00 96.38 86 LYS A O 1
ATOM 669 N N . ILE A 1 87 ? -6.335 -2.116 14.201 1.00 96.44 87 ILE A N 1
ATOM 670 C CA . ILE A 1 87 ? -7.520 -1.294 14.481 1.00 96.44 87 ILE A CA 1
ATOM 671 C C . ILE A 1 87 ? -8.615 -1.579 13.445 1.00 96.44 87 ILE A C 1
ATOM 673 O O . ILE A 1 87 ? -9.765 -1.795 13.810 1.00 96.44 87 ILE A O 1
ATOM 677 N N . SER A 1 88 ? -8.270 -1.665 12.153 1.00 96.44 88 SER A N 1
ATOM 678 C CA . SER A 1 88 ? -9.258 -1.975 11.110 1.00 96.44 88 SER A CA 1
ATOM 679 C C . SER A 1 88 ? -9.943 -3.329 11.317 1.00 96.44 88 SER A C 1
ATOM 681 O O . SER A 1 88 ? -11.142 -3.444 11.064 1.00 96.44 88 SER A O 1
ATOM 683 N N . LEU A 1 89 ? -9.202 -4.355 11.744 1.00 96.44 89 LEU A N 1
ATOM 684 C CA . LEU A 1 89 ? -9.762 -5.680 12.016 1.00 96.44 89 LEU A CA 1
ATOM 685 C C . LEU A 1 89 ? -10.652 -5.677 13.261 1.00 96.44 89 LEU A C 1
ATOM 687 O O . LEU A 1 89 ? -11.765 -6.194 13.205 1.00 96.44 89 LEU A O 1
ATOM 691 N N . GLU A 1 90 ? -10.184 -5.065 14.346 1.00 97.19 90 GLU A N 1
ATOM 692 C CA . GLU A 1 90 ? -10.913 -4.977 15.614 1.00 97.19 90 GLU A CA 1
ATOM 693 C C . GLU A 1 90 ? -12.224 -4.205 15.440 1.00 97.19 90 GLU A C 1
ATOM 695 O O . GLU A 1 90 ? -13.290 -4.714 15.773 1.00 97.19 90 GLU A O 1
ATOM 700 N N . THR A 1 91 ? -12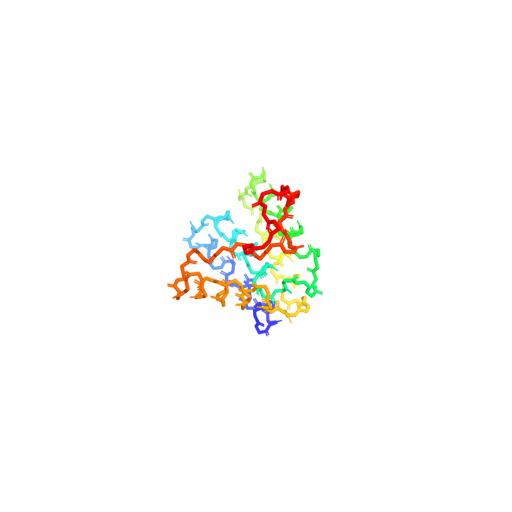.187 -3.040 14.786 1.00 95.50 91 THR A N 1
ATOM 701 C CA . THR A 1 91 ? -13.398 -2.248 14.522 1.00 95.50 91 THR A CA 1
ATOM 702 C C . THR A 1 91 ? -14.398 -3.000 13.637 1.00 95.50 91 THR A C 1
ATOM 704 O O . THR A 1 91 ? -15.602 -2.937 13.871 1.00 95.50 91 THR A O 1
ATOM 707 N N . LYS A 1 92 ? -13.936 -3.752 12.627 1.00 95.94 92 LYS A N 1
ATOM 708 C CA . LYS A 1 92 ? -14.830 -4.587 11.802 1.00 95.94 92 LYS A CA 1
ATOM 709 C C . LYS A 1 92 ? -15.484 -5.702 12.616 1.00 95.94 92 LYS A C 1
ATOM 711 O O . LYS A 1 92 ? -16.664 -5.976 12.404 1.00 95.94 92 LYS A O 1
ATOM 716 N N . ALA A 1 93 ? -14.736 -6.329 13.522 1.00 96.25 93 ALA A N 1
ATOM 717 C CA . ALA A 1 93 ? -15.265 -7.357 14.411 1.00 96.25 93 ALA A CA 1
ATOM 718 C C . ALA A 1 93 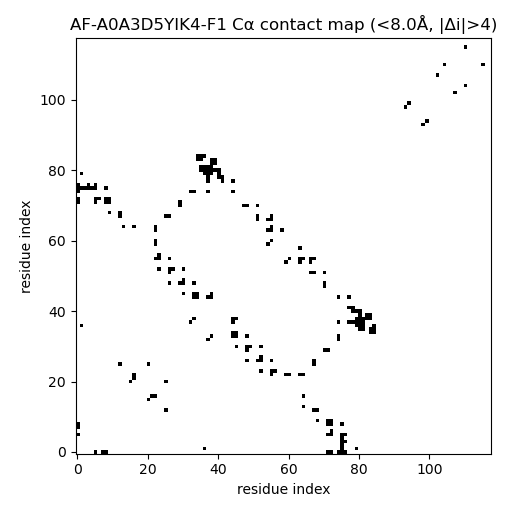? -16.316 -6.777 15.372 1.00 96.25 93 ALA A C 1
ATOM 720 O O . ALA A 1 93 ? -17.384 -7.365 15.534 1.00 96.25 93 ALA A O 1
ATOM 721 N N . ASP A 1 94 ? -16.062 -5.596 15.935 1.00 95.88 94 ASP A N 1
ATOM 722 C CA . ASP A 1 94 ? -17.008 -4.908 16.815 1.00 95.88 94 ASP A CA 1
ATOM 723 C C . ASP A 1 94 ? -18.305 -4.534 16.089 1.00 95.88 94 ASP A C 1
ATOM 725 O O . ASP A 1 94 ? -19.389 -4.796 16.607 1.00 95.88 94 ASP A O 1
ATOM 729 N N . ILE A 1 95 ? -18.226 -4.012 14.860 1.00 94.31 95 ILE A N 1
ATOM 730 C CA . ILE A 1 95 ? -19.417 -3.706 14.046 1.00 94.31 95 ILE A CA 1
ATOM 731 C C . ILE A 1 95 ? -20.257 -4.968 13.807 1.00 94.31 95 ILE A C 1
ATOM 733 O O . ILE A 1 95 ? -21.482 -4.929 13.917 1.00 94.31 95 ILE A O 1
ATOM 737 N N . GLN A 1 96 ? -19.615 -6.099 13.505 1.00 94.50 96 GLN A N 1
ATOM 738 C CA . GLN A 1 96 ? -20.317 -7.371 13.305 1.00 94.50 96 GLN A CA 1
ATOM 739 C C . GLN A 1 96 ? -20.944 -7.903 14.597 1.00 94.50 96 GLN A C 1
ATOM 741 O O . GLN A 1 96 ? -22.019 -8.497 14.554 1.00 94.50 96 GLN A O 1
ATOM 746 N N . LYS A 1 97 ? -20.283 -7.696 15.739 1.00 95.56 97 LYS A N 1
ATOM 747 C CA . LYS A 1 97 ? -20.722 -8.204 17.040 1.00 95.56 97 LYS A CA 1
ATOM 748 C C . LYS A 1 97 ? -21.839 -7.368 17.664 1.00 95.56 97 LYS A C 1
ATOM 750 O O . LYS A 1 97 ? -22.777 -7.935 18.215 1.00 95.56 97 LYS A O 1
ATOM 755 N N . TYR A 1 98 ? -21.720 -6.044 17.623 1.00 92.56 98 TYR A N 1
ATOM 756 C CA . TYR A 1 98 ? -22.609 -5.127 18.343 1.00 92.56 98 TYR A CA 1
ATOM 757 C C . TYR A 1 98 ? -23.659 -4.457 17.446 1.00 92.56 98 TYR A C 1
ATOM 759 O O . TYR A 1 98 ? -24.612 -3.871 17.957 1.00 92.56 98 TYR A O 1
ATOM 767 N N . GLY A 1 99 ? -23.527 -4.559 16.119 1.00 89.31 99 GLY A N 1
ATOM 768 C CA . GLY A 1 99 ? -24.466 -3.963 15.174 1.00 89.31 99 GLY A CA 1
ATOM 769 C C . GLY A 1 99 ? -24.442 -2.433 15.210 1.00 89.31 99 GLY A C 1
ATOM 770 O O . GLY A 1 99 ? -23.391 -1.811 15.360 1.00 89.31 99 GLY A O 1
ATOM 771 N N . ASN A 1 100 ? -25.608 -1.809 15.042 1.00 85.62 100 ASN A N 1
ATOM 772 C CA . ASN A 1 100 ? -25.734 -0.355 14.949 1.00 85.62 100 ASN A CA 1
ATOM 773 C C . ASN A 1 100 ? -26.016 0.281 16.320 1.00 85.62 100 ASN A C 1
ATOM 775 O O . ASN A 1 100 ? -27.148 0.680 16.605 1.00 85.62 100 ASN A O 1
ATOM 779 N N . LEU A 1 101 ? -24.998 0.343 17.181 1.00 87.88 101 LEU A N 1
ATOM 780 C CA . LEU A 1 101 ? -25.108 1.055 18.455 1.00 87.88 101 LEU A CA 1
ATOM 781 C C . LEU A 1 101 ? -25.339 2.561 18.220 1.00 87.88 101 LEU A C 1
ATOM 783 O O . LEU A 1 101 ? -24.718 3.147 17.329 1.00 87.88 101 LEU A O 1
ATOM 787 N N . PRO A 1 102 ? -26.209 3.215 19.010 1.00 85.12 102 PRO A N 1
ATOM 788 C CA . PRO A 1 102 ? -26.447 4.645 18.876 1.00 85.12 102 PRO A CA 1
ATOM 789 C C . PRO A 1 102 ? -25.211 5.451 19.290 1.00 85.12 102 PRO A C 1
ATOM 791 O O . PRO A 1 102 ? -24.508 5.103 20.237 1.00 85.12 102 PRO A O 1
ATOM 794 N N . VAL A 1 103 ? -24.980 6.582 18.618 1.00 83.50 103 VAL A N 1
ATOM 795 C CA . VAL A 1 103 ? -23.925 7.533 18.999 1.00 83.50 103 VAL A CA 1
ATOM 796 C C . VAL A 1 103 ? -24.231 8.089 20.402 1.00 83.50 103 VAL A C 1
ATOM 798 O O . VAL A 1 103 ? -25.369 8.527 20.609 1.00 83.50 103 VAL A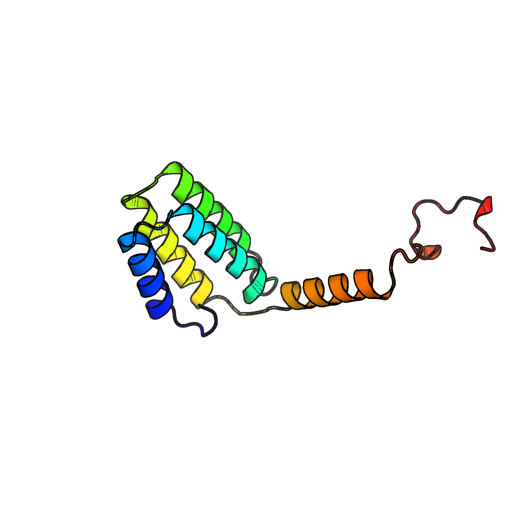 O 1
ATOM 801 N N . PRO A 1 104 ? -23.277 8.099 21.353 1.00 84.50 104 PRO A N 1
ATOM 802 C CA . PRO A 1 104 ? -23.463 8.712 22.670 1.00 84.50 104 PRO A CA 1
ATOM 803 C C . PRO A 1 104 ? -23.877 10.184 22.574 1.00 84.50 104 PRO A C 1
ATOM 805 O O . PRO A 1 104 ? -23.369 10.908 21.718 1.00 84.50 104 PRO A O 1
ATOM 808 N N . MET A 1 105 ? -24.783 10.631 23.448 1.00 78.69 105 MET A N 1
ATOM 809 C CA . MET A 1 105 ? -25.374 11.978 23.390 1.00 78.69 105 MET A CA 1
ATOM 810 C C . MET A 1 105 ? -24.326 13.095 23.449 1.00 78.69 105 MET A C 1
ATOM 812 O O . MET A 1 105 ? -24.420 14.047 22.679 1.00 78.69 105 MET A O 1
ATOM 816 N N . ASP A 1 106 ? -23.285 12.923 24.265 1.00 81.94 106 ASP A N 1
ATOM 817 C CA . ASP A 1 106 ? -22.238 13.930 24.494 1.00 81.94 106 ASP A CA 1
ATOM 818 C C . ASP A 1 106 ? -21.352 14.211 23.269 1.00 81.94 106 ASP A C 1
ATOM 820 O O . ASP A 1 106 ? -20.693 15.247 23.206 1.00 81.94 106 ASP A O 1
ATOM 824 N N . ILE A 1 107 ? -21.330 13.306 22.283 1.00 83.62 107 ILE A N 1
ATOM 825 C CA . ILE A 1 107 ? -20.577 13.476 21.028 1.00 83.62 107 ILE A CA 1
ATOM 826 C C . ILE A 1 107 ? -21.494 13.679 19.811 1.00 83.62 107 ILE A C 1
ATOM 828 O O . ILE A 1 107 ? -21.010 13.741 18.677 1.00 83.62 107 ILE A O 1
ATOM 832 N N . ARG A 1 108 ? -22.820 13.773 20.010 1.00 80.38 108 ARG A N 1
ATOM 833 C CA . ARG A 1 108 ? -23.757 14.101 18.926 1.00 80.38 108 ARG A CA 1
ATOM 834 C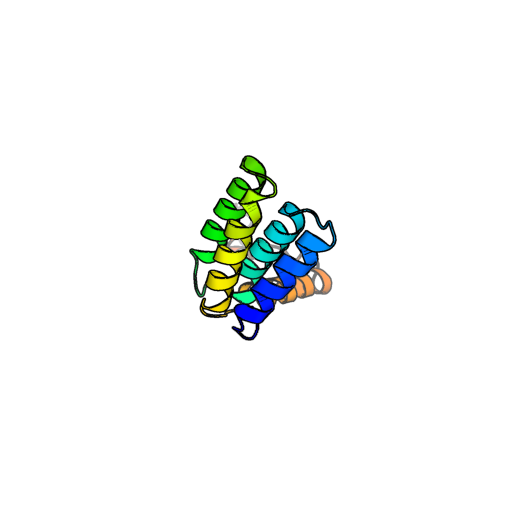 C . ARG A 1 108 ? -23.630 15.575 18.557 1.00 80.38 108 ARG A C 1
ATOM 836 O O . ARG A 1 108 ? -23.519 16.447 19.412 1.00 80.38 108 ARG A O 1
ATOM 843 N N . ASN A 1 109 ? -23.701 15.862 17.261 1.00 78.00 109 ASN A N 1
ATOM 844 C CA . ASN A 1 109 ? -23.735 17.239 16.790 1.00 78.00 109 ASN A CA 1
ATOM 845 C C . ASN A 1 109 ? -25.099 17.874 17.125 1.00 78.00 109 ASN A C 1
ATOM 847 O O . ASN A 1 109 ? -26.128 17.336 16.724 1.00 78.00 109 ASN A O 1
ATOM 851 N N . ALA A 1 110 ? -25.082 19.002 17.845 1.00 65.50 110 ALA A N 1
ATOM 852 C CA . ALA A 1 110 ? -26.242 19.792 18.274 1.00 65.50 110 ALA A CA 1
ATOM 853 C C . ALA A 1 110 ? -27.360 18.978 18.975 1.00 65.50 110 ALA A C 1
ATOM 855 O O . ALA A 1 110 ? -28.415 18.746 18.373 1.00 65.50 110 ALA A O 1
ATOM 856 N N . PRO A 1 111 ? -27.181 18.570 20.252 1.00 62.66 111 PRO A N 1
ATOM 857 C CA . PRO A 1 111 ? -28.268 17.980 21.029 1.00 62.66 111 PRO A CA 1
ATOM 858 C C . PRO A 1 111 ? -29.437 18.970 21.077 1.00 62.66 111 PRO A C 1
ATOM 860 O O . PRO A 1 111 ? -29.330 20.084 21.589 1.00 62.66 111 PRO A O 1
ATOM 863 N N . THR A 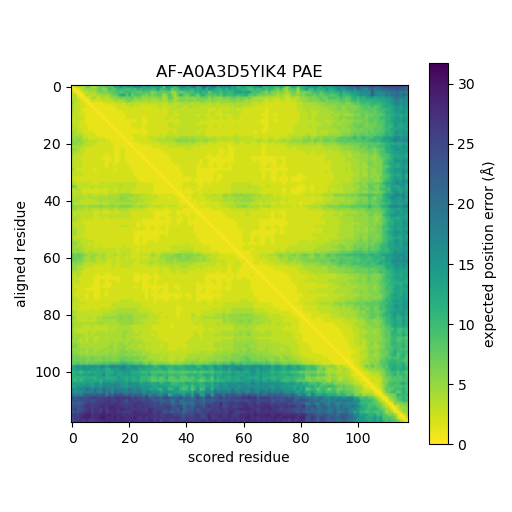1 112 ? -30.557 18.602 20.457 1.00 67.50 112 THR A N 1
ATOM 864 C CA . THR A 1 112 ? -31.769 19.429 20.510 1.00 67.50 112 THR A CA 1
ATOM 865 C C . THR A 1 112 ? -32.320 19.433 21.938 1.00 67.50 112 THR A C 1
ATOM 867 O O . THR A 1 112 ? -32.132 18.471 22.670 1.00 67.50 112 THR A O 1
ATOM 870 N N . LYS A 1 113 ? -33.061 20.467 22.355 1.00 60.66 113 LYS A N 1
ATOM 871 C CA . LYS A 1 113 ? -33.661 20.514 23.709 1.00 60.66 113 LYS A CA 1
ATOM 872 C C . LYS A 1 113 ? -34.597 19.332 24.027 1.00 60.66 113 LYS A C 1
ATOM 874 O O . LYS A 1 113 ? -34.881 19.072 25.184 1.00 60.66 113 LYS A O 1
ATOM 879 N N . PHE A 1 114 ? -35.052 18.598 23.009 1.00 60.41 114 PHE A N 1
ATOM 880 C CA . PHE A 1 114 ? -35.844 17.369 23.154 1.00 60.41 114 PHE A CA 1
ATOM 881 C C . PHE A 1 114 ? -35.005 16.120 23.477 1.00 60.41 114 PHE A C 1
ATOM 883 O O . PHE A 1 114 ? -35.558 15.040 23.653 1.00 60.41 114 PHE A O 1
ATOM 890 N N . MET A 1 115 ? -33.680 16.256 23.511 1.00 59.16 115 MET A N 1
ATOM 891 C CA . MET A 1 115 ? -32.711 15.191 23.764 1.00 59.16 115 MET A CA 1
ATOM 892 C C . MET A 1 115 ? -32.111 15.248 25.181 1.00 59.16 115 MET A C 1
ATOM 894 O O . MET A 1 115 ? -31.334 14.368 25.537 1.00 59.16 115 MET A O 1
ATOM 898 N N . GLU A 1 116 ? -32.477 16.244 25.998 1.00 52.00 116 GLU A N 1
ATOM 899 C CA . GLU A 1 116 ? -32.125 16.296 27.423 1.00 52.00 116 GLU A CA 1
ATOM 900 C C . GLU A 1 116 ? -32.991 15.289 28.203 1.00 52.00 116 GLU A C 1
ATOM 902 O O . GLU A 1 116 ? -34.185 15.507 28.399 1.00 52.00 116 GLU A O 1
ATOM 907 N N . GLY A 1 117 ? -32.392 14.170 28.630 1.00 57.81 117 GLY A N 1
ATOM 908 C CA . GLY A 1 117 ? -33.052 13.134 29.443 1.00 57.81 117 GLY A CA 1
ATOM 909 C C . GLY A 1 117 ? -33.278 11.778 28.758 1.00 57.81 117 GLY A C 1
ATOM 910 O O . GLY A 1 117 ? -33.947 10.927 29.345 1.00 57.81 117 GLY A O 1
ATOM 911 N N . LEU A 1 118 ? -32.733 11.579 27.551 1.00 54.88 118 LEU A N 1
ATOM 912 C CA . LEU A 1 118 ? -32.657 10.291 26.842 1.00 54.88 118 LEU A CA 1
ATOM 913 C C . LEU A 1 118 ? -31.248 9.698 26.904 1.00 54.88 118 LEU A C 1
ATOM 915 O O . LEU A 1 118 ? -30.287 10.462 26.661 1.00 54.88 118 LEU A O 1
#